Protein AF-A0A7J6SXQ3-F1 (afdb_monomer)

Mean predicted aligned error: 8.68 Å

Radius of gyration: 17.24 Å; Cα contacts (8 Å, |Δi|>4): 81; chains: 1; bounding box: 35×33×47 Å

Organism: Perkinsus olseni (NCBI:txid32597)

InterPro domains:
  IPR015894 Guanylate-binding protein, N-terminal [PF02263] (1-79)
  IPR027417 P-loop containing nucleoside triphosphate hydrolase [G3DSA:3.40.50.300] (1-104)

pLDDT: mean 79.31, std 11.01, range [42.94, 92.06]

Solvent-accessible surface area (backbone atoms only — not comparable to full-atom values): 6290 Å² total; per-residue (Å²): 136,68,70,78,46,99,86,54,54,74,66,59,28,28,50,56,50,15,53,49,43,65,73,35,72,64,38,74,50,78,41,66,46,59,95,47,69,69,59,53,54,50,51,51,54,17,53,50,54,31,51,54,52,43,61,72,70,65,47,67,67,55,74,79,48,76,72,58,78,42,80,43,80,43,66,39,78,63,74,92,68,63,92,90,57,50,74,68,51,52,52,50,53,51,49,53,52,44,52,74,77,68,53,128

Foldseek 3Di:
DDLPDPPHDLVRSLVVQLVCQQPDLEAEAEAEADDDPVSVVSVVSSVVVNLVVVVVVVDVCSVPDDSGNYYHYHYHHHDPDDPPDDPVRVVVVVVVVCCVPVND

Structure (mmCIF, N/CA/C/O backbone):
data_AF-A0A7J6SXQ3-F1
#
_entry.id   AF-A0A7J6SXQ3-F1
#
loop_
_atom_site.group_PDB
_atom_site.id
_atom_site.type_symbol
_atom_site.label_atom_id
_atom_site.label_alt_id
_atom_site.label_comp_id
_atom_site.label_asym_id
_atom_site.label_entity_id
_ato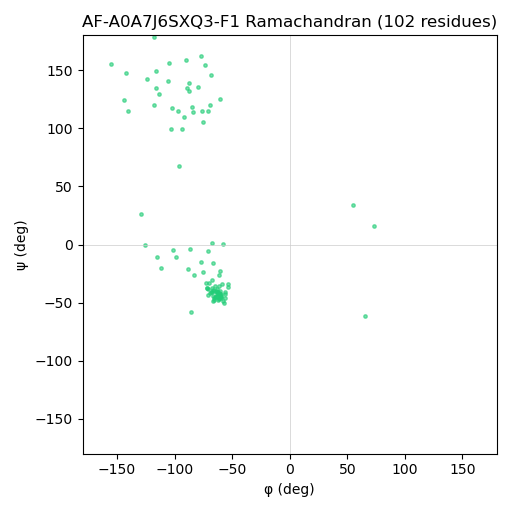m_site.label_seq_id
_atom_site.pdbx_PDB_ins_code
_atom_site.Cartn_x
_atom_site.Cartn_y
_atom_site.Cartn_z
_atom_site.occupancy
_atom_site.B_iso_or_equiv
_atom_site.auth_seq_id
_atom_site.auth_comp_id
_atom_site.auth_asym_id
_atom_site.auth_atom_id
_atom_site.pdbx_PDB_model_num
ATOM 1 N N . GLN A 1 1 ? -13.999 7.841 -2.834 1.00 42.94 1 GLN A N 1
ATOM 2 C CA . GLN A 1 1 ? -13.726 8.848 -1.788 1.00 42.94 1 GLN A CA 1
ATOM 3 C C . GLN A 1 1 ? -12.350 8.527 -1.215 1.00 42.94 1 GLN A C 1
ATOM 5 O O . GLN A 1 1 ? -12.152 7.390 -0.812 1.00 42.94 1 GLN A O 1
ATOM 10 N N . GLY A 1 2 ? -11.370 9.430 -1.312 1.00 57.78 2 GLY A N 1
ATOM 11 C CA . GLY A 1 2 ? -10.023 9.188 -0.779 1.00 57.78 2 GLY A CA 1
ATOM 12 C C . GLY A 1 2 ? -9.963 9.606 0.685 1.00 57.78 2 GLY A C 1
ATOM 13 O O . GLY A 1 2 ? -10.404 10.706 1.002 1.00 57.78 2 GLY A O 1
ATOM 14 N N . ALA A 1 3 ? -9.422 8.766 1.568 1.00 58.16 3 ALA A N 1
ATOM 15 C CA . ALA A 1 3 ? -9.357 9.069 3.000 1.00 58.16 3 ALA A CA 1
ATOM 16 C C . ALA A 1 3 ? -8.411 10.242 3.346 1.00 58.16 3 ALA A C 1
ATOM 18 O O . ALA A 1 3 ? -8.291 10.589 4.508 1.00 58.16 3 ALA A O 1
ATOM 19 N N . TRP A 1 4 ? -7.763 10.884 2.368 1.00 58.72 4 TRP A N 1
ATOM 20 C CA . TRP A 1 4 ? -6.821 11.996 2.574 1.00 58.72 4 TRP A CA 1
ATOM 21 C C . TRP A 1 4 ? -7.130 13.215 1.696 1.00 58.72 4 TRP A C 1
ATOM 23 O O . TRP A 1 4 ? -6.230 13.976 1.354 1.00 58.72 4 TRP A O 1
ATOM 33 N N . ASP A 1 5 ? -8.395 13.393 1.303 1.00 58.00 5 ASP A N 1
ATOM 34 C CA . ASP A 1 5 ? -8.852 14.672 0.746 1.00 58.00 5 ASP A CA 1
ATOM 35 C C . ASP A 1 5 ? -8.847 15.740 1.855 1.00 58.00 5 ASP A C 1
ATOM 37 O O . ASP A 1 5 ? -9.149 15.438 3.011 1.00 58.00 5 ASP A O 1
ATOM 41 N N . SER A 1 6 ? -8.550 16.995 1.509 1.00 57.78 6 SER A N 1
ATOM 42 C CA . SER A 1 6 ? -8.352 18.156 2.402 1.00 57.78 6 SER A CA 1
ATOM 43 C C . SER A 1 6 ? -9.548 18.492 3.311 1.00 57.78 6 SER A C 1
ATOM 45 O O . SER A 1 6 ? -9.524 19.475 4.046 1.00 57.78 6 SER A O 1
ATOM 47 N N . LYS A 1 7 ? -10.627 17.713 3.215 1.00 64.88 7 LYS A N 1
ATOM 48 C CA . LYS A 1 7 ? -11.897 17.869 3.922 1.00 64.88 7 LYS A CA 1
ATOM 49 C C . LYS A 1 7 ? -12.028 16.972 5.157 1.00 64.88 7 LYS A C 1
ATOM 51 O O . LYS A 1 7 ? -12.984 17.158 5.902 1.00 64.88 7 LYS A O 1
ATOM 56 N N . MET A 1 8 ? -11.134 16.001 5.360 1.00 65.19 8 MET A N 1
ATOM 57 C CA . MET A 1 8 ? -11.252 14.989 6.418 1.00 65.19 8 MET A CA 1
ATOM 58 C C . MET A 1 8 ? -10.109 15.121 7.434 1.00 65.19 8 MET A C 1
ATOM 60 O O . MET A 1 8 ? -8.956 15.303 7.042 1.00 65.19 8 MET A O 1
ATOM 64 N N . THR A 1 9 ? -10.408 15.062 8.739 1.00 78.00 9 THR A N 1
ATOM 65 C CA . THR A 1 9 ? -9.354 15.105 9.773 1.00 78.00 9 THR A CA 1
ATOM 66 C C . THR A 1 9 ? -8.592 13.782 9.819 1.00 78.00 9 THR A C 1
ATOM 68 O O . THR A 1 9 ? -9.139 12.729 9.483 1.00 78.00 9 THR A O 1
ATOM 71 N N . LYS A 1 10 ? -7.335 13.809 10.285 1.00 74.75 10 LYS A N 1
ATOM 72 C CA . LYS A 1 10 ? -6.521 12.591 10.441 1.00 74.75 10 LYS A CA 1
ATOM 73 C C . LYS A 1 10 ? -7.234 11.518 11.278 1.00 74.75 10 LYS A C 1
ATOM 75 O O . LYS A 1 10 ? -7.125 10.342 10.945 1.00 74.75 10 LYS A O 1
ATOM 80 N N . GLU A 1 11 ? -7.992 11.898 12.310 1.00 77.75 11 GLU A N 1
ATOM 81 C CA . GLU A 1 11 ? -8.728 10.940 13.152 1.00 77.75 11 GLU A CA 1
ATOM 82 C C . GLU A 1 11 ? -9.916 10.302 12.423 1.00 77.75 11 GLU A C 1
ATOM 84 O O . GLU A 1 11 ? -10.185 9.109 12.579 1.00 77.75 11 GLU A O 1
ATOM 89 N N . GLN A 1 12 ? -10.629 11.074 11.601 1.00 80.62 12 GLN A N 1
ATOM 90 C CA . GLN A 1 12 ? -11.732 10.552 10.797 1.00 80.62 12 GLN A CA 1
ATOM 91 C C . GLN A 1 12 ? -11.215 9.544 9.768 1.00 80.62 12 GLN A C 1
ATOM 93 O O . GLN A 1 12 ? -11.771 8.454 9.623 1.00 80.62 12 GLN A O 1
ATOM 98 N N . SER A 1 13 ? -10.116 9.880 9.092 1.00 79.75 13 SER A N 1
ATOM 99 C CA . SER A 1 13 ? -9.435 8.988 8.154 1.00 79.75 13 SER A CA 1
ATOM 100 C C . SER A 1 13 ? -8.927 7.726 8.845 1.00 79.75 13 SER A C 1
ATOM 102 O O . SER A 1 13 ? -9.104 6.629 8.319 1.00 79.75 13 SER A O 1
ATOM 104 N N . ALA A 1 14 ? -8.370 7.875 10.050 1.00 80.25 14 ALA A N 1
ATOM 105 C CA . ALA A 1 14 ? -7.915 6.766 10.878 1.00 80.25 14 ALA A CA 1
ATOM 106 C C . ALA A 1 14 ? -9.037 5.824 11.275 1.00 80.25 14 ALA A C 1
ATOM 108 O O . ALA A 1 14 ? -8.862 4.612 11.239 1.00 80.25 14 ALA A O 1
ATOM 109 N N . THR A 1 15 ? -10.197 6.376 11.610 1.00 81.19 15 THR A N 1
ATOM 110 C CA . THR A 1 15 ? -11.362 5.588 11.998 1.00 81.19 15 THR A CA 1
ATOM 111 C C . THR A 1 15 ? -11.876 4.785 10.808 1.00 81.19 15 THR A C 1
ATOM 113 O O . THR A 1 15 ? -12.056 3.578 10.922 1.00 81.19 15 THR A O 1
ATOM 116 N N . VAL A 1 16 ? -12.051 5.417 9.641 1.00 83.81 16 VAL A N 1
ATOM 117 C CA . VAL A 1 16 ? -12.500 4.717 8.425 1.00 83.81 16 VAL A CA 1
ATOM 118 C C . VAL A 1 16 ? -11.502 3.642 8.007 1.00 83.81 16 VAL A C 1
ATOM 120 O O . VAL A 1 16 ? -11.898 2.513 7.717 1.00 83.81 16 VAL A O 1
ATOM 123 N N . PHE A 1 17 ? -10.210 3.968 7.995 1.00 81.06 17 PHE A N 1
ATOM 124 C CA . PHE A 1 17 ? -9.174 3.014 7.620 1.00 81.06 17 PHE A CA 1
ATOM 125 C C . PHE A 1 17 ? -9.063 1.874 8.633 1.00 81.06 17 PHE A C 1
ATOM 127 O O . PHE A 1 17 ? -9.027 0.715 8.238 1.00 81.06 17 PHE A O 1
ATOM 134 N N . GLY A 1 18 ? -9.082 2.190 9.926 1.00 80.25 18 GLY A N 1
ATOM 135 C CA . GLY A 1 18 ? -9.026 1.215 11.004 1.00 80.25 18 GLY A CA 1
ATOM 136 C C . GLY A 1 18 ? -10.207 0.249 10.979 1.00 80.25 18 GLY A C 1
ATOM 137 O O . GLY A 1 18 ? -9.997 -0.958 10.995 1.00 80.25 18 GLY A O 1
ATOM 138 N N . LEU A 1 19 ? -11.440 0.748 10.831 1.00 80.56 19 LEU A N 1
ATOM 139 C CA . LEU A 1 19 ? -12.622 -0.105 10.653 1.00 80.56 19 LEU A CA 1
ATOM 140 C C . LEU A 1 19 ? -12.516 -0.981 9.402 1.00 80.56 19 LEU A C 1
ATOM 142 O O . LEU A 1 19 ? -12.847 -2.162 9.455 1.00 80.56 19 LEU A O 1
ATOM 146 N N . THR A 1 20 ? -12.040 -0.427 8.286 1.00 83.31 20 THR A N 1
ATOM 147 C CA . THR A 1 20 ? -11.862 -1.202 7.048 1.00 83.31 20 THR A CA 1
ATOM 148 C C . THR A 1 20 ? -10.818 -2.302 7.239 1.00 83.31 20 THR A C 1
ATOM 150 O O . THR A 1 20 ? -11.037 -3.429 6.805 1.00 83.31 20 THR A O 1
ATOM 153 N N . ALA A 1 21 ? -9.723 -2.018 7.945 1.00 80.81 21 ALA A N 1
ATOM 154 C CA . ALA A 1 21 ? -8.678 -2.989 8.237 1.00 80.81 21 ALA A CA 1
ATOM 155 C C . ALA A 1 21 ? -9.163 -4.096 9.188 1.00 80.81 21 ALA A C 1
ATOM 157 O O . ALA A 1 21 ? -8.816 -5.253 8.988 1.00 80.81 21 ALA A O 1
ATOM 158 N N . VAL A 1 22 ? -9.997 -3.762 10.180 1.00 79.50 22 VAL A N 1
ATOM 159 C CA . VAL A 1 22 ? -10.604 -4.743 11.098 1.00 79.50 22 VAL A CA 1
ATOM 160 C C . VAL A 1 22 ? -11.613 -5.644 10.382 1.00 79.50 22 VAL A C 1
ATOM 162 O O . VAL A 1 22 ? -11.666 -6.842 10.642 1.00 79.50 22 VAL A O 1
ATOM 165 N N . LEU A 1 23 ? -12.428 -5.080 9.487 1.00 82.06 23 LEU A N 1
ATOM 166 C CA . LEU A 1 23 ? -13.489 -5.821 8.798 1.00 82.06 23 LEU A CA 1
ATOM 167 C C . LEU A 1 23 ? -12.994 -6.601 7.574 1.00 82.06 23 LEU A C 1
ATOM 169 O O . LEU A 1 23 ? -13.633 -7.570 7.164 1.00 82.06 23 LEU A O 1
ATOM 173 N N . SER A 1 24 ? -11.903 -6.164 6.946 1.00 84.19 24 SER A N 1
ATOM 174 C CA . SER A 1 24 ? -11.395 -6.786 5.727 1.00 84.19 24 SER A CA 1
ATOM 175 C C . SER A 1 24 ? -10.452 -7.947 6.032 1.00 84.19 24 SER A C 1
ATOM 177 O O . SER A 1 24 ? -9.576 -7.878 6.888 1.00 84.19 24 SER A O 1
ATOM 179 N N . SER A 1 25 ? -10.586 -9.024 5.260 1.00 85.19 25 SER A N 1
ATOM 180 C CA . SER A 1 25 ? -9.586 -10.098 5.233 1.00 85.19 25 SER A CA 1
ATOM 181 C C . SER A 1 25 ? -8.332 -9.705 4.447 1.00 85.19 25 SER A C 1
ATOM 183 O O . SER A 1 25 ? -7.249 -10.251 4.655 1.00 85.19 25 SER A O 1
ATOM 185 N N . LYS A 1 26 ? -8.467 -8.745 3.526 1.00 86.62 26 LYS A N 1
ATOM 186 C CA . LYS A 1 26 ? -7.390 -8.255 2.673 1.00 86.62 26 LYS A CA 1
ATOM 187 C C . LYS A 1 26 ? -7.494 -6.746 2.501 1.00 86.62 26 LYS A C 1
ATOM 189 O O . LYS A 1 26 ? -8.436 -6.252 1.880 1.00 86.62 26 LYS A O 1
ATOM 194 N N . GLN A 1 27 ? -6.499 -6.029 3.008 1.00 88.12 27 GLN A N 1
ATOM 195 C CA . GLN A 1 27 ? -6.413 -4.579 2.918 1.00 88.12 27 GLN A CA 1
ATOM 196 C C . GLN A 1 27 ? -5.415 -4.190 1.827 1.00 88.12 27 GLN A C 1
ATOM 198 O O . GLN A 1 27 ? -4.224 -4.470 1.934 1.00 88.12 27 GLN A O 1
ATOM 203 N N . ILE A 1 28 ? -5.888 -3.508 0.783 1.00 90.06 28 ILE A N 1
ATOM 204 C CA . ILE A 1 28 ? -5.017 -2.932 -0.250 1.00 90.06 28 ILE A CA 1
ATOM 205 C C . ILE A 1 28 ? -4.788 -1.463 0.096 1.00 90.06 28 ILE A C 1
ATOM 207 O O . ILE A 1 28 ? -5.726 -0.659 0.088 1.00 90.06 28 ILE A O 1
ATOM 211 N N . TYR A 1 29 ? -3.545 -1.103 0.406 1.00 89.56 29 TYR A N 1
ATOM 212 C CA . TYR A 1 29 ? -3.144 0.276 0.634 1.00 89.56 29 TYR A CA 1
ATOM 213 C C . TYR A 1 29 ? -2.613 0.884 -0.660 1.00 89.56 29 TYR A C 1
ATOM 215 O O . TYR A 1 29 ? -1.484 0.652 -1.087 1.00 89.56 29 TYR A O 1
ATOM 223 N N . ASN A 1 30 ? -3.487 1.639 -1.318 1.00 89.75 30 ASN A N 1
ATOM 224 C CA . ASN A 1 30 ? -3.209 2.229 -2.614 1.00 89.75 30 ASN A CA 1
ATOM 225 C C . ASN A 1 30 ? -2.448 3.558 -2.478 1.00 89.75 30 ASN A C 1
ATOM 227 O O . ASN A 1 30 ? -3.013 4.561 -2.038 1.00 89.75 30 ASN A O 1
ATOM 231 N N . ILE A 1 31 ? -1.208 3.576 -2.954 1.00 89.75 31 ILE A N 1
ATOM 232 C CA . ILE A 1 31 ? -0.277 4.704 -2.940 1.00 89.75 31 ILE A CA 1
ATOM 233 C C . ILE A 1 31 ? 0.027 5.116 -4.385 1.00 89.75 31 ILE A C 1
ATOM 235 O O . ILE A 1 31 ? -0.007 4.295 -5.296 1.00 89.75 31 ILE A O 1
ATOM 239 N N . SER A 1 32 ? 0.292 6.399 -4.620 1.00 89.19 32 SER A N 1
ATOM 240 C CA . SER A 1 32 ? 0.741 6.895 -5.927 1.00 89.19 32 SER A CA 1
ATOM 241 C C . SER A 1 32 ? 2.228 7.233 -5.872 1.00 89.19 32 SER A C 1
ATOM 243 O O . SER A 1 32 ? 2.708 7.794 -4.887 1.00 89.19 32 SER A O 1
ATOM 245 N N . LYS A 1 33 ? 2.924 6.908 -6.958 1.00 87.50 33 LYS A N 1
ATOM 246 C CA . LYS A 1 33 ? 4.345 7.088 -7.257 1.00 87.50 33 LYS A CA 1
ATOM 247 C C . LYS A 1 33 ? 5.293 6.288 -6.381 1.00 87.50 33 LYS A C 1
ATOM 249 O O . LYS A 1 33 ? 6.034 5.472 -6.903 1.00 87.50 33 LYS A O 1
ATOM 254 N N . GLN A 1 34 ? 5.297 6.527 -5.074 1.00 87.12 34 GLN A N 1
ATOM 255 C CA . GLN A 1 34 ? 6.274 5.937 -4.159 1.00 87.12 34 GLN A CA 1
ATOM 256 C C . GLN A 1 34 ? 5.742 5.866 -2.729 1.00 87.12 34 GLN A C 1
ATOM 258 O O . GLN A 1 34 ? 4.890 6.662 -2.329 1.00 87.12 34 GLN A O 1
ATOM 263 N N . ILE A 1 35 ? 6.279 4.930 -1.947 1.00 88.75 35 ILE A N 1
ATOM 264 C CA . ILE A 1 35 ? 6.016 4.845 -0.510 1.00 88.75 35 ILE A CA 1
ATOM 265 C C . ILE A 1 35 ? 6.832 5.940 0.179 1.00 88.75 35 ILE A C 1
ATOM 267 O O . ILE A 1 35 ? 8.057 5.923 0.146 1.00 88.75 35 ILE A O 1
ATOM 271 N N . GLN A 1 36 ? 6.140 6.906 0.774 1.00 88.50 36 GLN A N 1
ATOM 272 C CA . GLN A 1 36 ? 6.739 8.010 1.522 1.00 88.50 36 GLN A CA 1
ATOM 273 C C . GLN A 1 36 ? 6.559 7.788 3.026 1.00 88.50 36 GLN A C 1
ATOM 275 O O . GLN A 1 36 ? 5.637 7.086 3.449 1.00 88.50 36 GLN A O 1
ATOM 280 N N . GLU A 1 37 ? 7.426 8.402 3.831 1.00 89.69 37 GLU A N 1
ATOM 281 C CA . GLU A 1 37 ? 7.410 8.289 5.295 1.00 89.69 37 GLU A CA 1
ATOM 282 C C . GLU A 1 37 ? 6.054 8.694 5.890 1.00 89.69 37 GLU A C 1
ATOM 284 O O . GLU A 1 37 ? 5.502 7.961 6.706 1.00 89.69 37 GLU A O 1
ATOM 289 N N . ASP A 1 38 ? 5.429 9.759 5.378 1.00 85.81 38 ASP A N 1
ATOM 290 C CA . ASP A 1 38 ? 4.100 10.196 5.819 1.00 85.81 38 ASP A CA 1
ATOM 291 C C . ASP A 1 38 ? 3.030 9.104 5.634 1.00 85.81 38 ASP A C 1
ATOM 293 O O . ASP A 1 38 ? 2.098 8.994 6.431 1.00 85.81 38 ASP A O 1
ATOM 297 N N . LYS A 1 39 ? 3.133 8.268 4.592 1.00 86.19 39 LYS A N 1
ATOM 298 C CA . LYS A 1 39 ? 2.202 7.150 4.356 1.00 86.19 39 LYS A CA 1
ATOM 299 C C . LYS A 1 39 ? 2.413 6.026 5.358 1.00 86.19 39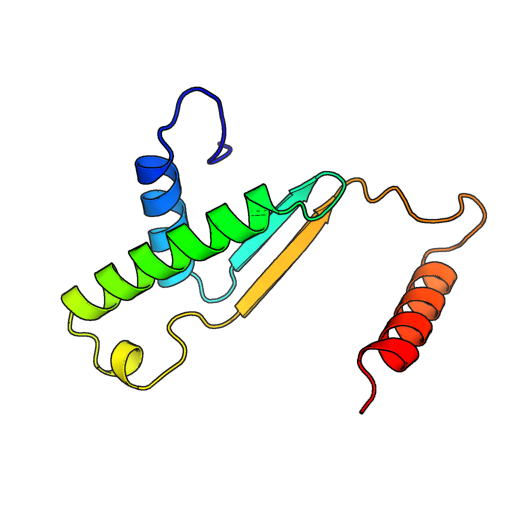 LYS A C 1
ATOM 301 O O . LYS A 1 39 ? 1.434 5.429 5.805 1.00 86.19 39 LYS A O 1
ATOM 306 N N . VAL A 1 40 ? 3.663 5.766 5.729 1.00 87.94 40 VAL A N 1
ATOM 307 C CA . VAL A 1 40 ? 4.017 4.756 6.733 1.00 87.94 40 VAL A CA 1
ATOM 308 C C . VAL A 1 40 ? 3.599 5.214 8.132 1.00 87.94 40 VAL A C 1
ATOM 310 O O . VAL A 1 40 ? 2.979 4.440 8.858 1.00 87.94 40 VAL A O 1
ATOM 313 N N . GLU A 1 41 ? 3.835 6.478 8.488 1.00 87.31 41 GLU A N 1
ATOM 314 C CA . GLU A 1 41 ? 3.376 7.060 9.757 1.00 87.31 41 GLU A CA 1
ATOM 315 C C . GLU A 1 41 ? 1.852 7.014 9.888 1.00 87.31 41 GLU A C 1
ATOM 317 O O . GLU A 1 41 ? 1.312 6.601 10.916 1.00 87.31 41 GLU A O 1
ATOM 322 N N . ASN A 1 42 ? 1.143 7.402 8.824 1.00 85.00 42 ASN A N 1
ATOM 323 C CA . ASN A 1 42 ? -0.311 7.322 8.774 1.00 85.00 42 ASN A CA 1
ATOM 324 C C . ASN A 1 42 ? -0.781 5.876 8.994 1.00 85.00 42 ASN A C 1
ATOM 326 O O . ASN A 1 42 ? -1.633 5.631 9.846 1.00 85.00 42 ASN A O 1
ATOM 330 N N . LEU A 1 43 ? -0.192 4.913 8.278 1.00 86.06 43 LEU A N 1
ATOM 331 C CA . LEU A 1 43 ? -0.499 3.494 8.440 1.00 86.06 43 LEU A CA 1
ATOM 332 C C . LEU A 1 43 ? -0.302 3.023 9.888 1.00 86.06 43 LEU A C 1
ATOM 334 O O . LEU A 1 43 ? -1.187 2.361 10.428 1.00 86.06 43 LEU A O 1
ATOM 338 N N . HIS A 1 44 ? 0.815 3.388 10.521 1.00 86.62 44 HIS A N 1
ATOM 339 C CA . HIS A 1 44 ? 1.090 3.056 11.918 1.00 86.62 44 HIS A CA 1
ATOM 340 C C . HIS A 1 44 ? -0.008 3.586 12.848 1.00 86.62 44 HIS A C 1
ATOM 342 O O . HIS A 1 44 ? -0.591 2.822 13.618 1.00 86.62 44 HIS A O 1
ATOM 348 N N . PHE A 1 45 ? -0.349 4.873 12.723 1.00 85.44 45 PHE A N 1
ATOM 349 C CA 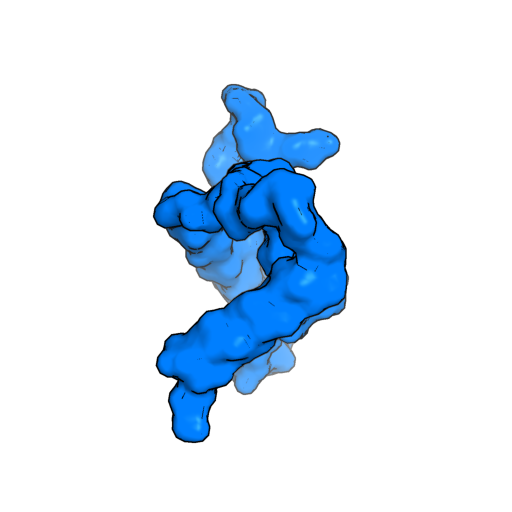. PHE A 1 45 ? -1.384 5.507 13.539 1.00 85.44 45 PHE A CA 1
ATOM 350 C C . PHE A 1 45 ? -2.732 4.778 13.437 1.00 85.44 45 PHE A C 1
ATOM 352 O O . PHE A 1 45 ? -3.398 4.542 14.443 1.00 85.44 45 PHE A O 1
ATOM 359 N N . PHE A 1 46 ? -3.137 4.357 12.237 1.00 82.25 46 PHE A N 1
ATOM 360 C CA . PHE A 1 46 ? -4.429 3.688 12.057 1.00 82.25 46 PHE A CA 1
ATOM 361 C C . PHE A 1 46 ? -4.450 2.276 12.624 1.00 82.25 46 PHE A C 1
ATOM 363 O O . PHE A 1 46 ? -5.460 1.852 13.182 1.00 82.25 46 PHE A O 1
ATOM 370 N N . MET A 1 47 ? -3.341 1.553 12.481 1.00 82.00 47 MET A N 1
ATOM 371 C CA . MET A 1 47 ? -3.193 0.209 13.031 1.00 82.00 47 MET A CA 1
ATOM 372 C C . MET A 1 47 ? -3.236 0.242 14.561 1.00 82.00 47 MET A C 1
ATOM 374 O O . MET A 1 47 ? -3.840 -0.637 15.176 1.00 82.00 47 MET A O 1
ATOM 378 N N . GLU A 1 48 ? -2.677 1.286 15.176 1.00 83.94 48 GLU A N 1
ATOM 379 C CA . GLU A 1 48 ? -2.753 1.514 16.618 1.00 83.94 48 GLU A CA 1
ATOM 380 C C . GLU A 1 48 ? -4.192 1.803 17.074 1.00 83.94 48 GLU A C 1
ATOM 382 O O . GLU A 1 48 ? -4.693 1.144 17.986 1.00 83.94 48 GLU A O 1
ATOM 387 N N . VAL A 1 49 ? -4.897 2.705 16.378 1.00 82.00 49 VAL A N 1
ATOM 388 C CA . VAL A 1 49 ? -6.314 3.019 16.647 1.00 82.00 49 VAL A CA 1
ATOM 389 C C . VAL A 1 49 ? -7.201 1.780 16.494 1.00 82.00 49 VAL A C 1
ATOM 391 O O . VAL A 1 49 ? -8.042 1.501 17.348 1.00 82.00 49 VAL A O 1
ATOM 394 N N . ALA A 1 50 ? -7.003 1.005 15.431 1.00 81.31 50 ALA A N 1
ATOM 395 C CA . ALA A 1 50 ? -7.767 -0.207 15.165 1.00 81.31 50 ALA A CA 1
ATOM 396 C C . ALA A 1 50 ? -7.481 -1.322 16.183 1.00 81.31 50 ALA A C 1
ATOM 398 O O . ALA A 1 50 ? -8.409 -1.974 16.659 1.00 81.31 50 ALA A O 1
ATOM 399 N N . SER A 1 51 ? -6.218 -1.507 16.573 1.00 81.56 51 SER A N 1
ATOM 400 C CA . SER A 1 51 ? -5.827 -2.449 17.629 1.00 81.56 51 SER A CA 1
ATOM 401 C C . SER A 1 51 ? -6.426 -2.058 18.982 1.00 81.56 51 SER A C 1
ATOM 403 O O . SER A 1 51 ? -6.965 -2.907 19.694 1.00 81.56 51 SER A O 1
ATOM 405 N N . ALA A 1 52 ? -6.407 -0.766 19.327 1.00 82.00 52 ALA A N 1
ATOM 406 C CA . ALA A 1 52 ? -7.049 -0.263 20.536 1.00 82.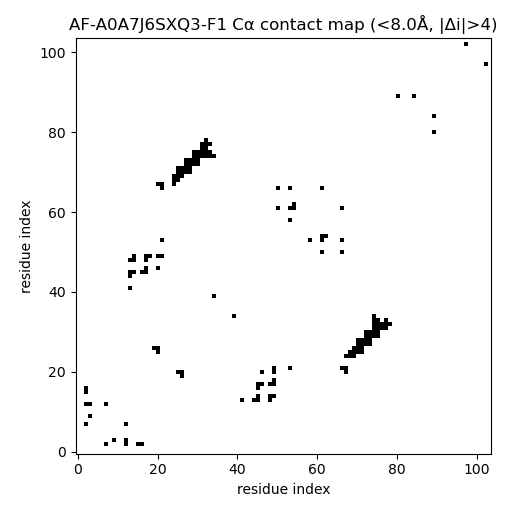00 52 ALA A CA 1
ATOM 407 C C . ALA A 1 52 ? -8.567 -0.519 20.523 1.00 82.00 52 ALA A C 1
ATOM 409 O O . ALA A 1 52 ? -9.112 -0.990 21.520 1.00 82.00 52 ALA A O 1
ATOM 410 N N . ALA A 1 53 ? -9.237 -0.291 19.388 1.00 79.69 53 ALA A N 1
ATOM 411 C CA . ALA A 1 53 ? -10.664 -0.571 19.232 1.00 79.69 53 ALA A CA 1
ATOM 412 C C . ALA A 1 53 ? -10.989 -2.070 19.386 1.00 79.69 53 ALA A C 1
ATOM 414 O O . ALA A 1 53 ? -11.914 -2.419 20.120 1.00 79.69 53 ALA A O 1
ATOM 415 N N . LEU A 1 54 ? -10.189 -2.953 18.775 1.00 77.56 54 LEU A N 1
ATOM 416 C CA . LEU A 1 54 ? -10.332 -4.411 18.878 1.00 77.56 54 LEU A CA 1
ATOM 417 C C . LEU A 1 54 ? -10.194 -4.923 20.320 1.00 77.56 54 LEU A C 1
ATOM 419 O O . LEU A 1 54 ? -10.956 -5.789 20.759 1.00 77.56 54 LEU A O 1
ATOM 423 N N . ARG A 1 55 ? -9.253 -4.356 21.085 1.00 77.00 55 ARG A N 1
ATOM 424 C CA . ARG A 1 55 ? -9.063 -4.690 22.506 1.00 77.00 55 ARG A CA 1
ATOM 425 C C . ARG A 1 55 ? -10.281 -4.326 23.350 1.00 77.00 55 ARG A C 1
ATOM 427 O O . ARG A 1 55 ? -10.635 -5.085 24.247 1.00 77.00 55 ARG A O 1
ATOM 434 N N . VAL A 1 56 ? -10.923 -3.192 23.058 1.00 76.69 56 VAL A N 1
ATOM 435 C CA . VAL A 1 56 ? -12.136 -2.741 23.761 1.00 76.69 56 VAL A CA 1
ATOM 436 C C . VAL A 1 56 ? -13.342 -3.621 23.423 1.00 76.69 56 VAL A C 1
ATOM 438 O O . VAL A 1 56 ? -14.174 -3.856 24.295 1.00 76.69 56 VAL A O 1
ATOM 441 N N . SER A 1 57 ? -13.431 -4.156 22.201 1.00 69.31 57 SER A N 1
ATOM 442 C CA . SER A 1 57 ? -14.530 -5.050 21.800 1.00 69.31 57 SER A CA 1
ATOM 443 C C . SER A 1 57 ? -14.498 -6.448 22.434 1.00 69.31 57 SER A C 1
ATOM 445 O O . SER A 1 57 ? -15.454 -7.198 22.262 1.00 69.31 57 SER A O 1
ATOM 447 N N . GLY A 1 58 ? -13.449 -6.800 23.190 1.00 64.75 58 GLY A N 1
ATOM 448 C CA . GLY A 1 58 ? -13.389 -8.057 23.947 1.00 64.75 58 GLY A CA 1
ATOM 449 C C . GLY A 1 58 ? -13.179 -9.316 23.099 1.00 64.75 58 GLY A C 1
ATOM 450 O O . GLY A 1 58 ? -13.401 -10.415 23.596 1.00 64.75 58 GLY A O 1
ATOM 451 N N . ASP A 1 59 ? -12.758 -9.176 21.838 1.00 64.94 59 ASP A N 1
ATOM 452 C CA . ASP A 1 59 ? -12.459 -10.319 20.972 1.00 64.94 59 ASP A CA 1
ATOM 453 C C . ASP A 1 59 ? -11.119 -10.951 21.386 1.00 64.94 59 ASP A C 1
ATOM 455 O O . ASP A 1 59 ? -10.040 -10.397 21.156 1.00 64.94 59 ASP A O 1
ATOM 459 N N . GLU A 1 60 ? -11.189 -12.108 22.045 1.00 56.16 60 GLU A N 1
ATOM 460 C CA . GLU A 1 60 ? -10.030 -12.832 22.582 1.00 56.16 60 GLU A CA 1
ATOM 461 C C . GLU A 1 60 ? -9.042 -13.255 21.477 1.00 56.16 60 GLU A C 1
ATOM 463 O O . GLU A 1 60 ? -7.833 -13.317 21.718 1.00 56.16 60 GLU A O 1
ATOM 468 N N . ASN A 1 61 ? -9.512 -13.439 20.233 1.00 54.97 61 ASN A N 1
ATOM 469 C CA . ASN A 1 61 ? -8.646 -13.750 19.089 1.00 54.97 61 ASN A CA 1
ATOM 470 C C . ASN A 1 61 ? -7.724 -12.578 18.721 1.00 54.97 61 ASN A C 1
ATOM 472 O O . ASN A 1 61 ? -6.595 -12.790 18.270 1.00 54.97 61 ASN A O 1
ATOM 476 N N . ALA A 1 62 ? -8.168 -11.339 18.952 1.00 55.38 62 ALA A N 1
ATOM 477 C CA . ALA A 1 62 ? -7.366 -10.141 18.714 1.00 55.38 62 ALA A CA 1
ATOM 478 C C . ALA A 1 62 ? -6.311 -9.901 19.811 1.00 55.38 62 ALA A C 1
ATOM 480 O O . ALA A 1 62 ? -5.388 -9.112 19.612 1.00 55.38 62 ALA A O 1
ATOM 481 N N . GLN A 1 63 ? -6.427 -10.573 20.964 1.00 53.06 63 GLN A N 1
ATOM 482 C CA . GLN A 1 63 ? -5.488 -10.433 22.081 1.00 53.06 63 GLN A CA 1
ATOM 483 C C . GLN A 1 63 ? -4.293 -11.394 22.005 1.00 53.06 63 GLN A C 1
ATOM 485 O O . GLN A 1 63 ? -3.260 -11.111 22.610 1.00 53.06 63 GLN A O 1
ATOM 490 N N . GLN A 1 64 ? -4.403 -12.500 21.258 1.00 55.03 64 GLN A N 1
ATOM 491 C CA . GLN A 1 64 ? -3.330 -13.498 21.115 1.00 55.03 64 GLN A CA 1
ATOM 492 C C . GLN A 1 64 ? -2.761 -13.619 19.686 1.00 55.03 64 GLN A C 1
ATOM 494 O O . GLN A 1 64 ? -1.721 -14.252 19.505 1.00 55.03 64 GLN A O 1
ATOM 499 N N . GLY A 1 65 ? -3.395 -13.007 18.674 1.00 63.00 65 GLY A N 1
ATOM 500 C CA . GLY A 1 65 ? -2.998 -13.092 17.260 1.00 63.00 65 GLY A CA 1
ATOM 501 C C . GLY A 1 65 ? -2.592 -11.762 16.605 1.00 63.00 65 GLY A C 1
ATOM 502 O O . GLY A 1 65 ? -2.644 -10.696 17.215 1.00 63.00 65 GLY A O 1
ATOM 503 N N . LYS A 1 66 ? -2.193 -11.816 15.322 1.00 66.12 66 LYS A N 1
ATOM 504 C CA . LYS A 1 66 ? -2.039 -10.614 14.481 1.00 66.12 66 LYS A CA 1
ATOM 505 C C . LYS A 1 66 ? -3.442 -10.034 14.213 1.00 66.12 66 LYS A C 1
ATOM 507 O O . LYS A 1 66 ? -4.246 -10.741 13.608 1.00 66.12 66 LYS A O 1
ATOM 512 N N . PRO A 1 67 ? -3.746 -8.783 14.611 1.00 65.06 67 PRO A N 1
ATOM 513 C CA . PRO A 1 67 ? -5.092 -8.207 14.486 1.00 65.06 67 PRO A CA 1
ATOM 514 C C . PRO A 1 67 ? -5.540 -7.995 13.031 1.00 65.06 67 PRO A C 1
ATOM 516 O O . PRO A 1 67 ? -6.727 -7.832 12.772 1.00 65.06 67 PRO A O 1
ATOM 519 N N . PHE A 1 68 ? -4.600 -8.030 12.081 1.00 73.50 68 PHE A N 1
ATOM 520 C CA . PHE A 1 68 ? -4.845 -7.900 10.647 1.00 73.50 68 PHE A CA 1
ATOM 521 C C . PHE A 1 68 ? -4.266 -9.107 9.914 1.00 73.50 68 PHE A C 1
ATOM 523 O O . PHE A 1 68 ? -3.193 -9.602 10.266 1.00 73.50 68 PHE A O 1
ATOM 530 N N . GLN A 1 69 ? -4.971 -9.565 8.881 1.00 77.75 69 GLN A N 1
ATOM 531 C CA . GLN A 1 69 ? -4.606 -10.776 8.145 1.00 77.75 69 GLN A CA 1
ATOM 532 C C . GLN A 1 69 ? -3.583 -10.485 7.041 1.00 77.75 69 GLN A C 1
ATOM 534 O O . GLN A 1 69 ? -2.490 -11.050 7.041 1.00 77.75 69 GLN A O 1
ATOM 539 N N . CYS A 1 70 ? -3.927 -9.596 6.103 1.00 84.12 70 CYS A N 1
ATOM 540 C CA . CYS A 1 70 ? -3.114 -9.309 4.925 1.00 84.12 70 CYS A CA 1
ATOM 5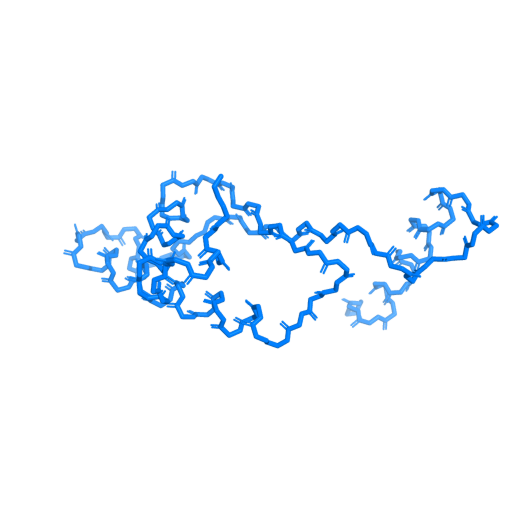41 C C . CYS A 1 70 ? -3.185 -7.823 4.554 1.00 84.12 70 CYS A C 1
ATOM 543 O O . CYS A 1 70 ? -4.271 -7.287 4.327 1.00 84.12 70 CYS A O 1
ATOM 545 N N . LEU A 1 71 ? -2.018 -7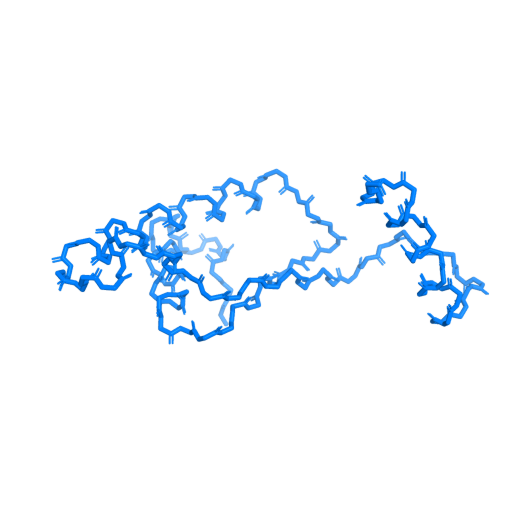.181 4.470 1.00 87.88 71 LEU A N 1
ATOM 546 C CA . LEU A 1 71 ? -1.850 -5.815 3.986 1.00 87.88 71 LEU A CA 1
ATOM 547 C C . LEU A 1 71 ? -0.975 -5.837 2.729 1.00 87.88 71 LEU A C 1
ATOM 549 O O . LEU A 1 71 ? 0.176 -6.261 2.788 1.00 87.88 71 LEU A O 1
ATOM 553 N N . GLU A 1 72 ? -1.511 -5.354 1.611 1.00 90.38 72 GLU A N 1
ATOM 554 C CA . GLU A 1 72 ? -0.786 -5.222 0.346 1.00 90.38 72 GLU A CA 1
ATOM 555 C C . GLU A 1 72 ? -0.613 -3.752 -0.027 1.00 90.38 72 GLU A C 1
ATOM 557 O O . GLU A 1 72 ? -1.579 -2.990 -0.063 1.00 90.38 72 GLU A O 1
ATOM 562 N N . PHE A 1 73 ? 0.615 -3.356 -0.352 1.00 90.44 73 PHE A N 1
ATOM 563 C CA . PHE A 1 73 ? 0.897 -2.038 -0.907 1.00 90.44 73 PHE A CA 1
ATOM 564 C C . PHE A 1 73 ? 0.698 -2.067 -2.422 1.00 90.44 73 PHE A C 1
ATOM 566 O O . PHE A 1 73 ? 1.398 -2.780 -3.135 1.00 90.44 73 PHE A O 1
ATOM 573 N N . LEU A 1 74 ? -0.236 -1.258 -2.919 1.00 92.06 74 LEU A N 1
ATOM 574 C CA . LEU A 1 74 ? -0.412 -1.026 -4.350 1.00 92.06 74 LEU A CA 1
ATOM 575 C C . LEU A 1 74 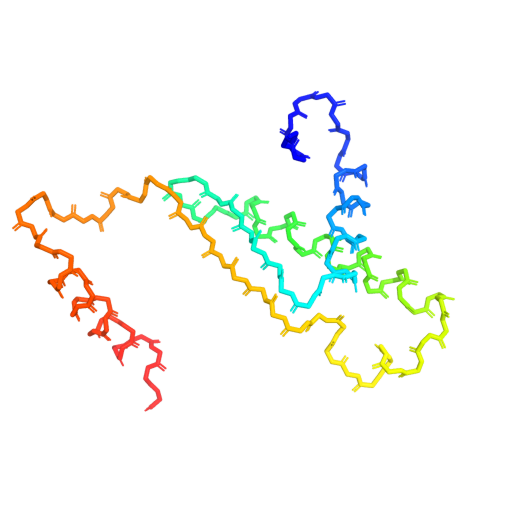? 0.188 0.334 -4.697 1.00 92.06 74 LEU A C 1
ATOM 577 O O . LEU A 1 74 ? -0.454 1.360 -4.479 1.00 92.06 74 LEU A O 1
ATOM 581 N N . VAL A 1 75 ? 1.407 0.345 -5.235 1.00 90.75 75 VAL A N 1
ATOM 582 C CA . VAL A 1 75 ? 2.070 1.572 -5.696 1.00 90.75 75 VAL A CA 1
ATOM 583 C C . VAL A 1 75 ? 1.757 1.782 -7.177 1.00 90.75 75 VAL A C 1
ATOM 585 O O . VAL A 1 75 ? 2.200 1.023 -8.032 1.00 90.75 75 VAL A O 1
ATOM 588 N N . ARG A 1 76 ? 0.947 2.795 -7.483 1.00 90.38 76 ARG A N 1
ATOM 589 C CA . ARG A 1 76 ? 0.596 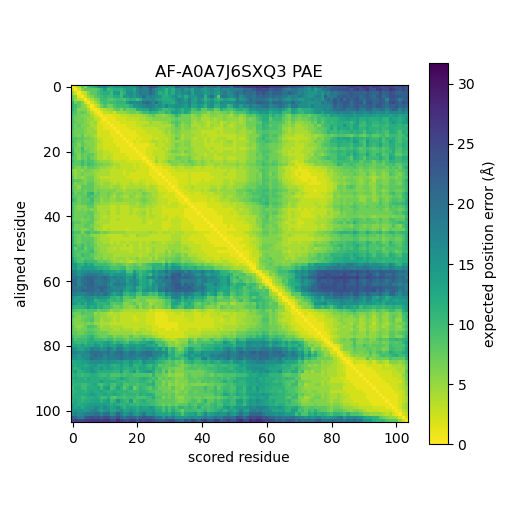3.192 -8.857 1.00 90.38 76 ARG A CA 1
ATOM 590 C C . ARG A 1 76 ? 1.583 4.216 -9.388 1.00 90.38 76 ARG A C 1
ATOM 592 O O . ARG A 1 76 ? 2.189 4.917 -8.592 1.00 90.38 76 ARG A O 1
ATOM 599 N N . ASP A 1 77 ? 1.684 4.363 -10.704 1.00 88.25 77 ASP A N 1
ATOM 600 C CA . ASP A 1 77 ? 2.543 5.373 -11.346 1.00 88.25 77 ASP A CA 1
ATOM 601 C C . ASP A 1 77 ? 4.014 5.289 -10.889 1.00 88.25 77 ASP A C 1
ATOM 603 O O . ASP A 1 77 ? 4.685 6.310 -10.722 1.00 88.25 77 ASP A O 1
ATOM 607 N N . TRP A 1 78 ? 4.492 4.069 -10.621 1.00 85.31 78 TRP A N 1
ATOM 608 C CA . TRP A 1 78 ? 5.884 3.805 -10.269 1.00 85.31 78 TRP A CA 1
ATOM 609 C C . TRP A 1 78 ? 6.786 4.242 -11.422 1.00 85.31 78 TRP A C 1
ATOM 611 O O . TRP A 1 78 ? 6.564 3.808 -12.544 1.00 85.31 78 TRP A O 1
ATOM 621 N N . ALA A 1 79 ? 7.770 5.104 -11.162 1.00 81.50 79 ALA A N 1
ATOM 622 C CA . ALA A 1 79 ? 8.579 5.736 -12.210 1.00 81.50 79 ALA A CA 1
ATOM 623 C C . ALA A 1 79 ? 9.967 5.102 -12.393 1.00 81.50 79 ALA A C 1
ATOM 625 O O . ALA A 1 79 ? 10.707 5.501 -13.285 1.00 81.50 79 ALA A O 1
ATOM 626 N N . ASN A 1 80 ? 10.346 4.140 -11.549 1.00 80.06 80 ASN A N 1
ATOM 627 C CA . ASN A 1 80 ? 11.668 3.519 -11.591 1.00 80.06 80 ASN A CA 1
ATOM 628 C C . ASN A 1 80 ? 11.610 2.218 -12.403 1.00 80.06 80 ASN A C 1
ATOM 630 O O . ASN A 1 80 ? 11.723 1.129 -11.840 1.00 80.06 80 ASN A O 1
ATOM 634 N N . PHE A 1 81 ? 11.376 2.348 -13.707 1.00 78.81 81 PHE A N 1
ATOM 635 C CA . PHE A 1 81 ? 11.537 1.292 -14.706 1.00 78.81 81 PHE A CA 1
ATOM 636 C C . PHE A 1 81 ? 12.105 1.923 -15.986 1.00 78.81 81 PHE A C 1
ATOM 638 O O . PHE A 1 81 ? 11.823 3.088 -16.259 1.00 78.81 81 PHE A O 1
ATOM 645 N N . ASP A 1 82 ? 12.919 1.189 -16.745 1.00 79.62 82 ASP A N 1
ATOM 646 C CA . ASP A 1 82 ? 13.412 1.676 -18.037 1.00 79.62 82 ASP A CA 1
ATOM 647 C C . ASP A 1 82 ? 12.333 1.490 -19.114 1.00 79.62 82 ASP A C 1
ATOM 649 O O . ASP A 1 82 ? 11.719 0.425 -19.207 1.00 79.62 82 ASP A O 1
ATOM 653 N N . ASP A 1 83 ? 12.120 2.509 -19.953 1.00 76.81 83 ASP A N 1
ATOM 654 C CA . ASP A 1 83 ? 11.088 2.500 -21.008 1.00 76.81 83 ASP A CA 1
ATOM 655 C C . ASP A 1 83 ? 11.289 1.373 -22.042 1.00 76.81 83 ASP A C 1
ATOM 657 O O . ASP A 1 83 ? 10.335 0.937 -22.689 1.00 76.81 83 ASP A O 1
ATOM 661 N N . ASP A 1 84 ? 12.519 0.868 -22.168 1.00 84.19 84 ASP A N 1
ATOM 662 C CA . ASP A 1 84 ? 12.885 -0.223 -23.075 1.00 84.19 84 ASP A CA 1
ATOM 663 C C . ASP A 1 84 ? 12.682 -1.627 -22.463 1.00 84.19 84 ASP A C 1
ATOM 665 O O . ASP A 1 84 ? 12.882 -2.637 -23.144 1.00 84.19 84 ASP A O 1
ATOM 669 N N . MET A 1 85 ? 12.285 -1.728 -21.187 1.00 80.75 85 MET A N 1
ATOM 670 C CA . MET A 1 85 ? 12.097 -3.008 -20.496 1.00 80.75 85 MET A CA 1
ATOM 671 C C . MET A 1 85 ? 10.677 -3.555 -20.660 1.00 80.75 85 MET A C 1
ATOM 673 O O . MET A 1 85 ? 9.675 -2.866 -20.465 1.00 80.75 85 MET A O 1
ATOM 677 N N . SER A 1 86 ? 10.564 -4.853 -20.955 1.00 86.06 86 SER A N 1
ATOM 678 C CA . SER A 1 86 ? 9.271 -5.534 -20.916 1.00 86.06 86 SER A CA 1
ATOM 679 C C . SER A 1 86 ? 8.850 -5.833 -19.474 1.00 86.06 86 SER A C 1
ATOM 681 O O . SER A 1 86 ? 9.672 -5.929 -18.564 1.00 86.06 86 SER A O 1
ATOM 683 N N . VAL A 1 87 ? 7.557 -6.107 -19.258 1.00 84.06 87 VAL A N 1
ATOM 684 C CA . VAL A 1 87 ? 7.041 -6.541 -17.943 1.00 84.06 87 VAL A CA 1
ATOM 685 C C . VAL A 1 87 ? 7.808 -7.756 -17.400 1.00 84.06 87 VAL A C 1
ATOM 687 O O . VAL A 1 87 ? 8.005 -7.870 -16.193 1.00 84.06 87 VAL A O 1
ATOM 690 N N . LYS A 1 88 ? 8.264 -8.663 -18.276 1.00 88.50 88 LYS A N 1
ATOM 691 C CA . LYS A 1 88 ? 9.058 -9.830 -17.864 1.00 88.50 88 LYS A CA 1
ATOM 692 C C . LYS A 1 88 ? 10.425 -9.420 -17.322 1.00 88.50 88 LYS A C 1
ATOM 694 O O . LYS A 1 88 ? 10.863 -9.998 -16.331 1.00 88.50 88 LYS A O 1
ATOM 699 N N . ASP A 1 89 ? 11.050 -8.424 -17.940 1.00 87.75 89 ASP A N 1
ATOM 700 C CA . ASP A 1 89 ? 12.353 -7.907 -17.526 1.00 87.75 89 ASP A CA 1
ATOM 701 C C . ASP A 1 89 ? 12.232 -7.181 -16.183 1.00 87.75 89 ASP A C 1
ATOM 703 O O . ASP A 1 89 ? 13.031 -7.429 -15.284 1.00 87.75 89 ASP A O 1
ATOM 707 N N . CYS A 1 90 ? 11.168 -6.391 -15.984 1.00 84.56 90 CYS A N 1
ATOM 708 C CA . CYS A 1 90 ? 10.886 -5.750 -14.696 1.00 84.56 90 CYS A CA 1
ATOM 709 C C . CYS A 1 90 ? 10.677 -6.780 -13.572 1.00 84.56 90 CYS A C 1
ATOM 711 O O . CYS A 1 90 ? 11.194 -6.615 -12.469 1.00 84.56 90 CYS A O 1
ATOM 713 N N . VAL A 1 91 ? 9.949 -7.874 -13.838 1.00 86.50 91 VAL A N 1
ATOM 714 C CA . VAL A 1 91 ? 9.749 -8.955 -12.854 1.00 86.50 91 VAL A CA 1
ATOM 715 C C . VAL A 1 91 ? 11.062 -9.677 -12.543 1.00 86.50 91 VAL A C 1
ATOM 717 O O . VAL A 1 91 ? 11.310 -10.005 -11.383 1.00 86.50 91 VAL A O 1
ATOM 720 N N . ALA A 1 92 ? 11.908 -9.917 -13.548 1.00 88.44 92 ALA A N 1
ATOM 721 C CA . ALA A 1 92 ? 13.213 -10.545 -13.354 1.00 88.44 92 ALA A CA 1
ATOM 722 C C . ALA A 1 92 ? 14.156 -9.656 -12.528 1.00 88.44 92 ALA A C 1
ATOM 724 O O . ALA A 1 92 ? 14.731 -10.135 -11.553 1.00 88.44 92 ALA A O 1
ATOM 725 N N . GLN A 1 93 ? 14.238 -8.363 -12.854 1.00 86.44 93 GLN A N 1
ATOM 726 C CA . GLN A 1 93 ? 15.021 -7.379 -12.105 1.00 86.44 93 GLN A CA 1
ATOM 727 C C . GLN A 1 93 ? 14.521 -7.244 -10.661 1.00 86.44 93 GLN A C 1
ATOM 729 O O . GLN A 1 93 ? 15.320 -7.223 -9.728 1.00 86.44 93 GLN A O 1
ATOM 734 N N . MET A 1 94 ? 13.200 -7.207 -10.452 1.00 85.31 94 MET A N 1
ATOM 735 C CA . MET A 1 94 ? 12.620 -7.164 -9.108 1.00 85.31 94 MET A CA 1
ATOM 736 C C . MET A 1 94 ? 12.963 -8.424 -8.309 1.00 85.31 94 MET A C 1
ATOM 738 O O . MET A 1 94 ? 13.290 -8.324 -7.129 1.00 85.31 94 MET A O 1
ATOM 742 N N . LYS A 1 95 ? 12.915 -9.603 -8.942 1.00 87.62 95 LYS A N 1
ATOM 743 C CA . LYS A 1 95 ? 13.298 -10.863 -8.299 1.00 87.62 95 LYS A CA 1
ATOM 744 C C . LYS A 1 95 ? 14.769 -10.848 -7.880 1.00 87.62 95 LYS A C 1
ATOM 746 O O . LYS A 1 95 ? 15.061 -11.157 -6.734 1.00 87.62 95 LYS A O 1
ATOM 751 N N . GLU A 1 96 ? 15.668 -10.441 -8.773 1.00 89.00 96 GLU A N 1
ATOM 752 C CA . GLU A 1 96 ? 17.096 -10.318 -8.463 1.00 89.00 96 GLU A CA 1
ATOM 753 C C . GLU A 1 96 ? 17.345 -9.327 -7.316 1.00 89.00 96 GLU A C 1
ATOM 755 O O . GLU A 1 96 ? 18.092 -9.623 -6.386 1.00 89.00 96 GLU A O 1
ATOM 760 N N . HIS A 1 97 ? 16.676 -8.172 -7.338 1.00 84.56 97 HIS A N 1
ATOM 761 C CA . HIS A 1 97 ? 16.795 -7.170 -6.282 1.00 84.56 97 HIS A CA 1
ATOM 762 C C . HIS A 1 97 ? 16.317 -7.695 -4.919 1.00 84.56 97 HIS A C 1
ATOM 764 O O . HIS A 1 97 ? 16.974 -7.449 -3.904 1.00 84.56 97 HIS A O 1
ATOM 770 N N . LEU A 1 98 ? 15.200 -8.434 -4.895 1.00 86.19 98 LEU A N 1
ATOM 771 C CA . LEU A 1 98 ? 14.680 -9.085 -3.691 1.00 86.19 98 LEU A CA 1
ATOM 772 C C . LEU A 1 98 ? 15.646 -10.145 -3.164 1.00 86.19 98 LEU A C 1
ATOM 774 O O . LEU A 1 98 ? 15.929 -10.140 -1.971 1.00 86.19 98 LEU A O 1
ATOM 778 N N . ASP A 1 99 ? 16.193 -10.997 -4.032 1.00 90.38 99 ASP A N 1
ATOM 779 C CA . ASP A 1 99 ? 17.159 -12.026 -3.633 1.00 90.38 99 ASP A CA 1
ATOM 780 C C . ASP A 1 99 ? 18.430 -11.392 -3.027 1.00 90.38 99 ASP A C 1
ATOM 782 O O . ASP A 1 99 ? 18.975 -11.902 -2.054 1.00 90.38 99 ASP A O 1
ATOM 786 N N . GLN A 1 100 ? 18.872 -10.236 -3.539 1.00 89.31 100 GLN A N 1
ATOM 787 C CA . GLN A 1 100 ? 20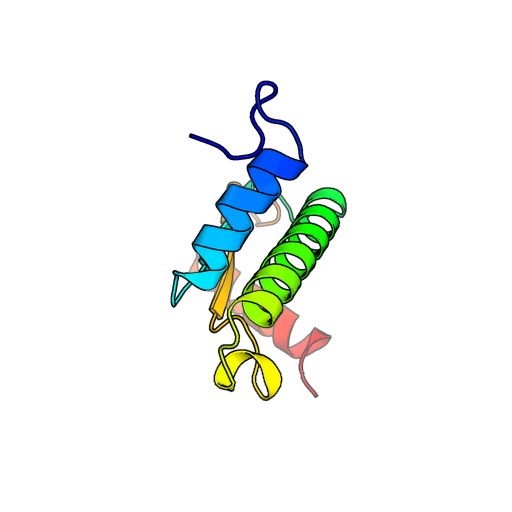.047 -9.517 -3.023 1.00 89.31 100 GLN A CA 1
ATOM 788 C C . GLN A 1 100 ? 19.830 -8.828 -1.664 1.00 89.31 100 GLN A C 1
ATOM 790 O O . GLN A 1 100 ? 20.786 -8.692 -0.902 1.00 89.31 100 GLN A O 1
ATOM 795 N N . HIS A 1 101 ? 18.618 -8.339 -1.374 1.00 84.06 101 HIS A N 1
ATOM 796 C CA . HIS A 1 101 ? 18.348 -7.484 -0.201 1.00 84.06 101 HIS A CA 1
ATOM 797 C C . HIS A 1 101 ? 17.481 -8.147 0.875 1.00 84.06 101 HIS A C 1
ATOM 799 O O . HIS A 1 101 ? 17.461 -7.680 2.012 1.00 84.06 101 HIS A O 1
ATOM 805 N N . MET A 1 102 ? 16.740 -9.196 0.522 1.00 81.06 102 MET A N 1
ATOM 806 C CA . MET A 1 102 ? 15.860 -9.947 1.421 1.00 81.06 102 MET A CA 1
ATOM 807 C C . MET A 1 102 ? 16.140 -11.454 1.430 1.00 81.06 102 MET A C 1
ATOM 809 O O . MET A 1 102 ? 15.453 -12.181 2.147 1.00 81.06 102 MET A O 1
ATOM 813 N N . GLY A 1 103 ? 17.114 -11.935 0.655 1.00 69.31 103 GLY A N 1
ATOM 814 C CA . GLY A 1 103 ? 17.616 -13.296 0.797 1.00 69.31 103 GLY A CA 1
ATOM 815 C C . GLY A 1 103 ? 18.428 -13.427 2.085 1.00 69.31 103 GLY A C 1
ATOM 816 O O . GLY A 1 103 ? 19.467 -12.781 2.220 1.00 69.31 103 GLY A O 1
ATOM 817 N N . GLU A 1 104 ? 17.940 -14.237 3.026 1.00 51.34 104 GLU A N 1
ATOM 818 C CA . GLU A 1 104 ? 18.785 -14.866 4.054 1.00 51.34 104 GLU A CA 1
ATOM 819 C C . GLU A 1 104 ? 19.742 -15.890 3.425 1.00 51.34 104 GLU A C 1
ATOM 821 O O . GLU A 1 104 ? 19.306 -16.629 2.508 1.00 51.34 104 GLU A O 1
#

Secondary structure (DSSP, 8-state):
--TTSTTS-HHHHHHHHHHHHHH-SSEEEEEESS--HHHHHHHHHHHHHHHHHHHHTT-HHHHHS-S-S-EEEEEES---S-TT--HHHHHHHHHHHHHHHH--

Sequence (104 aa):
QGAWDSKMTKEQSATVFGLTAVLSSKQIYNISKQIQEDKVENLHFFMEVASAALRVSGDENAQQGKPFQCLEFLVRDWANFDDDMSVKDCVAQMKEHLDQHMGE

Nearest PDB structures (foldseek):
  4idp-assembly2_C  TM=6.875E-01  e=1.211E-03  Homo sapiens
  2bc9-assembly1_A-2  TM=6.502E-01  e=1.402E-01  Homo sapiens
  7e5a-assembly1_B  TM=6.442E-01  e=3.062E-01  Homo sapiens
  2vye-assembly1_B  TM=3.431E-01  e=3.723E-01  Geobacillus kaustophilus HTA426